Protein AF-A0A2S6X7Y3-F1 (afdb_mono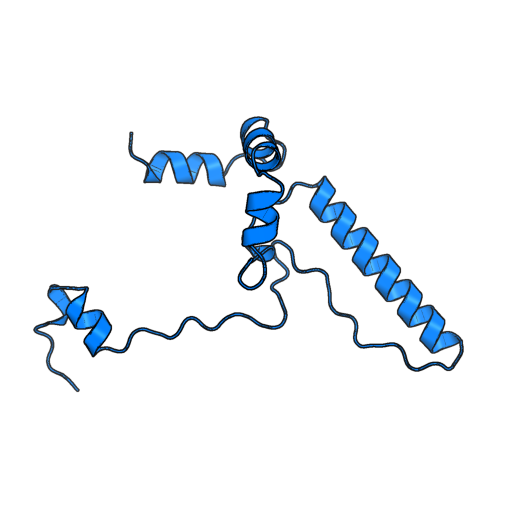mer_lite)

Radius of gyration: 21.24 Å; chains: 1; bounding box: 39×49×57 Å

Sequence (115 aa):
MSLRTLRVWIEHLPPESATKTAIRNSITPEQMAEATDDYRPDLSPWSGAETLLAQVKDEITRLRHTLIAVNGGKPGEFTPTPRPGVPPKRQKTYRRLSDEQRAALDPRLRTQPKE

Secondary structure (DSSP, 8-state):
--HHHHHHHHHTS-TT-HHHHHHHHT--HHHHHHTTTT--TTTS---HHHHHHHHHHHHHHHHHHHHHHHTT--PPPP-PPPBTTB--SS-----PPPHHHHHHH-GGGGGSPP-

Structure (mmCIF, N/CA/C/O backbone):
data_AF-A0A2S6X7Y3-F1
#
_entry.id   AF-A0A2S6X7Y3-F1
#
loop_
_atom_site.group_PDB
_atom_site.id
_atom_site.type_symbol
_atom_site.label_atom_id
_atom_site.label_alt_id
_atom_site.label_comp_id
_atom_site.label_asym_id
_atom_site.label_entity_id
_atom_site.label_seq_id
_atom_site.pdbx_PDB_ins_code
_atom_site.Cartn_x
_atom_site.Cartn_y
_atom_site.Cartn_z
_atom_site.occupancy
_atom_site.B_iso_or_equiv
_atom_site.auth_seq_id
_atom_site.auth_comp_id
_atom_site.auth_asym_id
_atom_site.auth_atom_id
_atom_site.pdbx_PDB_model_num
ATOM 1 N N . MET A 1 1 ? -19.862 -4.555 26.271 1.00 74.56 1 MET A N 1
ATOM 2 C CA . MET A 1 1 ? -19.323 -4.436 24.897 1.00 74.56 1 MET A CA 1
ATOM 3 C C . MET A 1 1 ? -17.831 -4.743 24.969 1.00 74.56 1 MET A C 1
ATOM 5 O O . MET A 1 1 ? -17.174 -4.145 25.809 1.00 74.56 1 MET A O 1
ATOM 9 N N . SER A 1 2 ? -17.315 -5.738 24.239 1.00 93.38 2 SER A N 1
ATOM 10 C CA . SER A 1 2 ? -15.911 -6.169 24.397 1.00 93.38 2 SER A CA 1
ATOM 11 C C . SER A 1 2 ? -14.986 -5.452 23.410 1.00 93.38 2 SER A C 1
ATOM 13 O O . SER A 1 2 ? -15.407 -5.131 22.299 1.00 93.38 2 SER A O 1
ATOM 15 N N . LEU A 1 3 ? -13.710 -5.273 23.771 1.00 91.62 3 LEU A N 1
ATOM 16 C CA . LEU A 1 3 ? -12.693 -4.723 22.861 1.00 91.62 3 LEU A CA 1
ATOM 17 C C . LEU A 1 3 ? -12.572 -5.538 21.562 1.00 91.62 3 LEU A C 1
ATOM 19 O O . LEU A 1 3 ? -12.330 -4.978 20.497 1.00 91.62 3 LEU A O 1
ATOM 23 N N . ARG A 1 4 ? -12.807 -6.856 21.629 1.00 89.62 4 ARG A N 1
ATOM 24 C CA . ARG A 1 4 ? -12.857 -7.723 20.442 1.00 89.62 4 ARG A CA 1
ATOM 25 C C . ARG A 1 4 ? -14.016 -7.355 19.521 1.00 89.62 4 ARG A C 1
ATOM 27 O O . ARG A 1 4 ? -13.826 -7.271 18.316 1.00 89.62 4 ARG A O 1
ATOM 34 N N . THR A 1 5 ? -15.198 -7.118 20.081 1.00 90.62 5 THR A N 1
ATOM 35 C CA . THR A 1 5 ? -16.391 -6.752 19.306 1.00 90.62 5 THR A CA 1
ATOM 36 C C . THR A 1 5 ? -16.200 -5.402 18.613 1.00 90.62 5 THR A C 1
ATOM 38 O O . THR A 1 5 ? -16.483 -5.279 17.426 1.00 90.62 5 THR A O 1
ATOM 41 N N . LEU A 1 6 ? -15.647 -4.417 19.328 1.00 91.12 6 LEU A N 1
ATOM 42 C CA . LEU A 1 6 ? -15.352 -3.090 18.784 1.00 91.12 6 LEU A CA 1
ATOM 43 C C . LEU A 1 6 ? -14.309 -3.158 17.657 1.00 91.12 6 LEU A C 1
ATOM 45 O O . LEU A 1 6 ? -14.490 -2.539 16.611 1.00 91.12 6 LEU A O 1
ATOM 49 N N . ARG A 1 7 ? -13.259 -3.970 17.829 1.00 87.75 7 ARG A N 1
ATOM 50 C CA . ARG A 1 7 ? -12.249 -4.219 16.793 1.00 87.75 7 ARG A CA 1
ATOM 51 C C . ARG A 1 7 ? -12.868 -4.759 15.503 1.00 87.75 7 ARG A C 1
ATOM 53 O O . ARG A 1 7 ? -12.599 -4.213 14.439 1.00 87.75 7 ARG A O 1
ATOM 60 N N . VAL A 1 8 ? -13.708 -5.792 15.600 1.00 89.88 8 VAL A N 1
ATOM 61 C CA . VAL A 1 8 ? -14.350 -6.408 14.425 1.00 89.88 8 VAL A CA 1
ATOM 62 C C . VAL A 1 8 ? -15.180 -5.383 13.655 1.00 89.88 8 VAL A C 1
ATOM 64 O O . VAL A 1 8 ? -15.126 -5.351 12.427 1.00 89.88 8 VAL A O 1
ATOM 67 N N . TRP A 1 9 ? -15.908 -4.513 14.358 1.00 91.88 9 TRP A N 1
ATOM 68 C CA . TRP A 1 9 ? -16.690 -3.458 13.716 1.00 91.88 9 TRP A CA 1
ATOM 69 C C . TRP A 1 9 ? -15.810 -2.463 12.968 1.00 91.88 9 TRP A C 1
ATOM 71 O O . TRP A 1 9 ? -16.092 -2.180 11.809 1.00 91.88 9 TRP A O 1
ATOM 81 N N . ILE A 1 10 ? -14.723 -1.990 13.586 1.00 88.25 10 ILE A N 1
ATOM 82 C CA . ILE A 1 10 ? -13.774 -1.079 12.932 1.00 88.25 10 ILE A CA 1
ATOM 83 C C . ILE A 1 10 ? -13.141 -1.734 11.697 1.00 88.25 10 ILE A C 1
ATOM 85 O O . ILE A 1 10 ? -13.059 -1.097 10.647 1.00 88.25 10 ILE A O 1
ATOM 89 N N . GLU A 1 11 ? -12.724 -3.000 11.790 1.00 85.31 11 GLU A N 1
ATOM 90 C CA . GLU A 1 11 ? -12.092 -3.729 10.680 1.00 85.31 11 GLU A CA 1
ATOM 91 C C . GLU A 1 11 ? -13.005 -3.801 9.444 1.00 85.31 11 GLU A C 1
ATOM 93 O O . GLU A 1 11 ? -12.533 -3.595 8.323 1.00 85.31 11 GLU A O 1
ATOM 98 N N . HIS A 1 12 ? -14.313 -3.984 9.643 1.00 87.94 12 HIS A N 1
ATOM 99 C CA . HIS A 1 12 ? -15.291 -4.159 8.564 1.00 87.94 12 HIS A CA 1
ATOM 100 C C . HIS A 1 12 ? -15.943 -2.857 8.072 1.00 87.94 12 HIS A C 1
ATOM 102 O O . HIS A 1 12 ? -16.799 -2.904 7.189 1.00 87.94 12 HIS A O 1
ATOM 108 N N . LEU A 1 13 ? -15.547 -1.686 8.585 1.00 89.38 13 LEU A N 1
ATOM 109 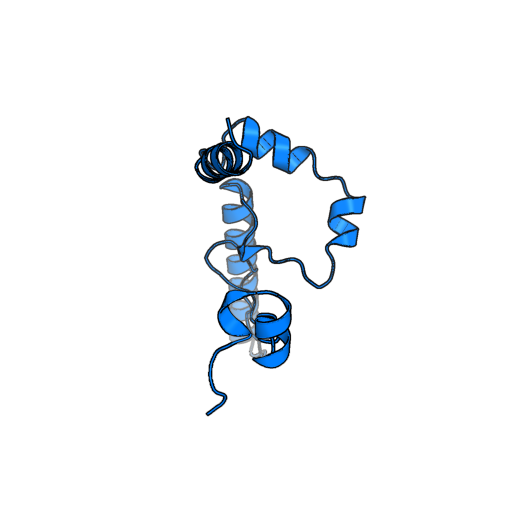C CA . LEU A 1 13 ? -16.026 -0.420 8.023 1.00 89.38 13 LEU A CA 1
ATOM 110 C C . LEU A 1 13 ? -15.564 -0.243 6.562 1.00 89.38 13 LEU A C 1
ATOM 112 O O . LEU A 1 13 ? -1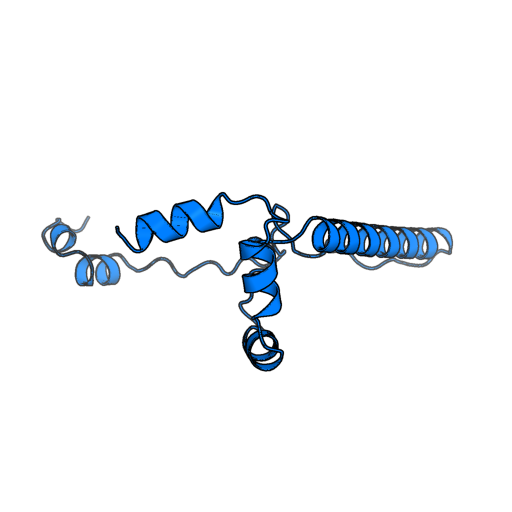4.478 -0.709 6.200 1.00 89.38 13 LEU A O 1
ATOM 116 N N . PRO A 1 14 ? -16.311 0.496 5.724 1.00 87.56 14 PRO A N 1
ATOM 117 C CA . PRO A 1 14 ? -15.836 0.894 4.403 1.00 87.56 14 PRO A CA 1
ATOM 118 C C . PRO A 1 14 ? -14.472 1.606 4.480 1.00 87.56 14 PRO A C 1
ATOM 120 O O . PRO A 1 14 ? -14.244 2.363 5.431 1.00 87.56 14 PRO A O 1
ATOM 123 N N . PRO A 1 15 ? -13.567 1.400 3.505 1.00 83.50 15 PRO A N 1
ATOM 124 C CA . PRO A 1 15 ? -12.206 1.954 3.529 1.00 83.50 15 PRO A CA 1
ATOM 125 C C . PRO A 1 15 ? -12.172 3.488 3.609 1.00 83.50 15 PRO A C 1
ATOM 127 O O . PRO A 1 15 ? -11.287 4.041 4.260 1.00 83.50 15 PRO A O 1
ATOM 130 N N . GLU A 1 16 ? -13.181 4.143 3.028 1.00 87.06 16 GLU A N 1
ATOM 131 C CA . GLU A 1 16 ? -13.377 5.602 3.036 1.00 87.06 16 GLU A CA 1
ATOM 132 C C . GLU A 1 16 ? -14.340 6.086 4.135 1.00 87.06 16 GLU A C 1
ATOM 134 O O . GLU A 1 16 ? -14.865 7.196 4.078 1.00 87.06 16 GLU A O 1
ATOM 139 N N . SER A 1 17 ? -14.631 5.258 5.142 1.00 90.19 17 SER A N 1
ATOM 140 C CA . SER A 1 17 ? -15.448 5.695 6.278 1.00 90.19 17 SER A CA 1
ATOM 141 C C . SER A 1 17 ? -14.735 6.783 7.083 1.00 90.19 17 SER A C 1
ATOM 143 O O . SER A 1 17 ? -13.525 6.715 7.305 1.00 90.19 17 SER A O 1
ATOM 145 N N . ALA A 1 18 ? -15.499 7.753 7.595 1.00 89.69 18 ALA A N 1
ATOM 146 C CA . ALA A 1 18 ? -14.963 8.855 8.398 1.00 89.69 18 ALA A CA 1
ATOM 147 C C . ALA A 1 18 ? -14.081 8.362 9.559 1.00 89.69 18 ALA A C 1
ATOM 149 O O . ALA A 1 18 ? -13.026 8.932 9.820 1.00 89.69 18 ALA A O 1
ATOM 150 N N . THR A 1 19 ? -14.467 7.259 10.209 1.00 88.75 19 THR A N 1
ATOM 151 C CA . THR A 1 19 ? -13.694 6.646 11.296 1.00 88.75 19 THR A CA 1
ATOM 152 C C . THR A 1 19 ? -12.355 6.084 10.819 1.00 88.75 19 THR A C 1
ATOM 154 O O . THR A 1 19 ? -11.338 6.370 11.444 1.00 88.75 19 THR A O 1
ATOM 157 N N . LYS A 1 20 ? -12.307 5.321 9.713 1.00 87.56 20 LYS A N 1
ATOM 158 C CA . LYS A 1 20 ? -11.034 4.798 9.178 1.00 87.56 20 LYS A CA 1
ATOM 159 C C . LYS A 1 20 ? -10.122 5.924 8.695 1.00 87.56 20 LYS A C 1
ATOM 161 O O . LYS A 1 20 ? -8.923 5.882 8.955 1.00 87.56 20 LYS A O 1
ATOM 166 N N . THR A 1 21 ? -10.688 6.950 8.065 1.00 86.81 21 THR A N 1
ATOM 167 C CA . THR A 1 21 ? -9.940 8.139 7.641 1.00 86.81 21 THR A CA 1
ATOM 168 C C . THR A 1 21 ? -9.376 8.906 8.835 1.00 86.81 21 THR A C 1
ATOM 170 O O . THR A 1 21 ? -8.201 9.258 8.825 1.00 86.81 21 THR A O 1
ATOM 173 N N . ALA A 1 22 ? -10.162 9.107 9.896 1.00 88.62 22 ALA A N 1
ATOM 174 C CA . ALA A 1 22 ? -9.688 9.750 11.120 1.00 88.62 22 ALA A CA 1
ATOM 175 C C . ALA A 1 22 ? -8.563 8.948 11.793 1.00 88.62 22 ALA A C 1
ATOM 177 O O . ALA A 1 22 ? -7.558 9.532 12.186 1.00 88.62 22 ALA A O 1
ATOM 178 N N . ILE A 1 23 ? -8.693 7.617 11.865 1.00 87.19 23 ILE A N 1
ATOM 179 C CA . ILE A 1 23 ? -7.635 6.735 12.383 1.00 87.19 23 ILE A CA 1
ATOM 180 C C . ILE A 1 23 ? -6.357 6.892 11.551 1.00 87.19 23 ILE A C 1
ATOM 182 O O . ILE A 1 23 ? -5.289 7.094 12.121 1.00 87.19 23 ILE A O 1
ATOM 186 N N . ARG A 1 24 ? -6.451 6.868 10.217 1.00 84.12 24 ARG A N 1
ATOM 187 C CA . ARG A 1 24 ? -5.289 7.041 9.332 1.00 84.12 24 ARG A CA 1
ATOM 188 C C . ARG A 1 24 ? -4.611 8.400 9.532 1.00 84.12 24 ARG A C 1
ATOM 190 O O . ARG A 1 24 ? -3.396 8.460 9.665 1.00 84.12 24 ARG A O 1
ATOM 197 N N . ASN A 1 25 ? -5.398 9.471 9.621 1.00 86.44 25 ASN A N 1
ATOM 198 C CA . ASN A 1 25 ? -4.892 10.832 9.817 1.00 86.44 25 ASN A CA 1
ATOM 199 C C . ASN A 1 25 ? -4.344 11.081 11.230 1.00 86.44 25 ASN A C 1
ATOM 201 O O . ASN A 1 25 ? -3.617 12.048 11.435 1.00 86.44 25 ASN A O 1
ATOM 205 N N . SER A 1 26 ? -4.701 10.241 12.206 1.00 87.81 26 SER A N 1
ATOM 206 C CA . SER A 1 26 ? -4.190 10.342 13.577 1.00 87.81 26 SER A CA 1
ATOM 207 C C . SER A 1 26 ? -2.763 9.810 13.742 1.00 87.81 26 SER A C 1
ATOM 209 O O . SER A 1 26 ? -2.153 10.041 14.783 1.00 87.81 26 SER A O 1
ATOM 211 N N . ILE A 1 27 ? -2.230 9.115 12.729 1.00 82.75 27 ILE A N 1
ATOM 212 C CA . ILE A 1 27 ? -0.873 8.564 12.753 1.00 82.75 27 ILE A CA 1
ATOM 213 C C . ILE A 1 27 ? 0.129 9.712 12.613 1.00 82.75 27 ILE A C 1
ATOM 215 O O . ILE A 1 27 ? 0.134 10.430 11.611 1.00 82.75 27 ILE A O 1
ATOM 219 N N . THR A 1 28 ? 0.997 9.882 13.610 1.00 85.56 28 THR A N 1
ATOM 220 C CA . THR A 1 28 ? 2.012 10.941 13.585 1.00 85.56 28 THR A CA 1
ATOM 221 C C . THR A 1 28 ? 3.216 10.550 12.717 1.00 85.56 28 THR A C 1
ATOM 223 O O . THR A 1 28 ? 3.504 9.362 12.542 1.00 85.56 28 THR A O 1
ATOM 226 N N . PRO A 1 29 ? 3.979 11.526 12.187 1.00 79.25 29 PRO A N 1
ATOM 227 C CA . PRO A 1 29 ? 5.208 11.241 11.443 1.00 79.25 29 PRO A CA 1
ATOM 228 C C . PRO A 1 29 ? 6.237 10.447 12.258 1.00 79.25 29 PRO A C 1
ATOM 230 O O . PRO A 1 29 ? 6.932 9.602 11.704 1.00 79.25 29 PRO A O 1
ATOM 233 N N . GLU A 1 30 ? 6.299 10.679 13.571 1.00 80.06 30 GLU A N 1
ATOM 234 C CA . GLU A 1 30 ? 7.169 9.947 14.501 1.00 80.06 30 GLU A CA 1
ATOM 235 C C . GLU A 1 30 ? 6.774 8.466 14.590 1.00 80.06 30 GLU A C 1
ATOM 237 O O . GLU A 1 30 ? 7.629 7.596 14.459 1.00 80.06 30 GLU A O 1
ATOM 242 N N . GLN A 1 31 ? 5.473 8.171 14.691 1.00 75.38 31 GLN A N 1
ATOM 243 C CA . GLN A 1 31 ? 4.951 6.799 14.669 1.00 75.38 31 GLN A CA 1
ATOM 244 C C . GLN A 1 31 ? 5.189 6.106 13.320 1.00 75.38 31 GLN A C 1
ATOM 246 O O . GLN A 1 31 ? 5.440 4.903 13.275 1.00 75.38 31 GLN A O 1
ATOM 251 N N . MET A 1 32 ? 5.132 6.851 12.210 1.00 70.88 32 MET A N 1
ATOM 252 C CA . MET A 1 32 ? 5.498 6.311 10.896 1.00 70.88 32 MET A CA 1
ATOM 253 C C . MET A 1 32 ? 6.997 6.020 10.783 1.00 70.88 32 MET A C 1
ATOM 255 O O . MET A 1 32 ? 7.376 5.032 10.156 1.00 70.88 32 MET A O 1
ATOM 259 N N . ALA A 1 33 ? 7.845 6.863 11.376 1.00 72.81 33 ALA A N 1
ATOM 260 C CA . ALA A 1 33 ? 9.291 6.676 11.374 1.00 72.81 33 ALA A CA 1
ATOM 261 C C . ALA A 1 33 ? 9.704 5.478 12.245 1.00 72.81 33 ALA A C 1
ATOM 263 O O . ALA A 1 33 ? 10.551 4.689 11.834 1.00 72.81 33 ALA A O 1
ATOM 264 N N . GLU A 1 34 ? 9.058 5.278 13.395 1.00 69.00 34 GLU A N 1
ATOM 265 C CA . GLU A 1 34 ? 9.302 4.137 14.289 1.00 69.00 34 GLU A CA 1
ATOM 266 C C . GLU A 1 34 ? 8.882 2.789 13.669 1.00 69.00 34 GLU A C 1
ATOM 268 O O . GLU A 1 34 ? 9.404 1.736 14.024 1.00 69.00 34 GLU A O 1
ATOM 273 N N . ALA A 1 35 ? 8.001 2.805 12.664 1.00 62.19 35 ALA A N 1
ATOM 274 C CA . ALA A 1 35 ? 7.560 1.604 11.956 1.00 62.19 35 ALA A CA 1
ATOM 275 C C . ALA A 1 35 ? 8.633 0.983 11.029 1.00 62.19 35 ALA A C 1
ATOM 277 O O . ALA A 1 35 ? 8.389 -0.035 10.375 1.00 62.19 35 ALA A O 1
ATOM 278 N N . THR A 1 36 ? 9.826 1.562 10.922 1.00 60.75 36 THR A N 1
ATOM 279 C CA . THR A 1 36 ? 10.787 1.194 9.875 1.00 60.75 36 THR A CA 1
ATOM 280 C C . THR A 1 36 ? 11.669 -0.002 10.243 1.00 60.75 36 THR A C 1
ATOM 282 O O . THR A 1 36 ? 12.738 0.125 10.817 1.00 60.75 36 THR A O 1
ATOM 285 N N . ASP A 1 37 ? 11.136 -1.186 9.924 1.00 58.06 37 ASP A N 1
ATOM 286 C CA . ASP A 1 37 ? 11.817 -2.382 9.374 1.00 58.06 37 ASP A CA 1
ATOM 287 C C . ASP A 1 37 ? 10.841 -3.579 9.351 1.00 58.06 37 ASP A C 1
ATO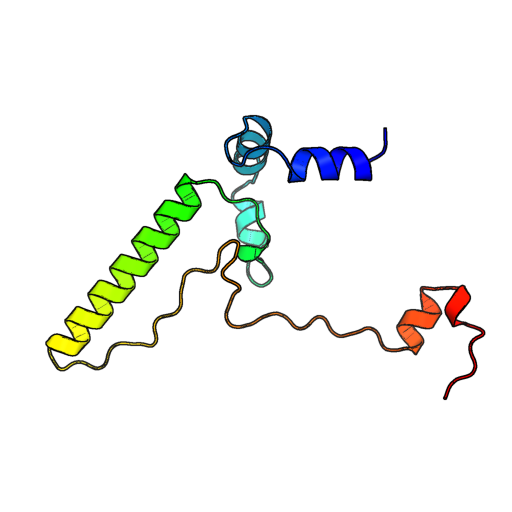M 289 O O . ASP A 1 37 ? 10.912 -4.448 8.477 1.00 58.06 37 ASP A O 1
ATOM 293 N N . ASP A 1 38 ? 9.855 -3.565 10.257 1.00 63.75 38 ASP A N 1
ATOM 294 C CA . ASP A 1 38 ? 8.851 -4.628 10.440 1.00 63.75 38 ASP A CA 1
ATOM 295 C C . ASP A 1 38 ? 7.458 -4.254 9.948 1.00 63.75 38 ASP A C 1
ATOM 297 O O . ASP A 1 38 ? 6.522 -5.055 10.048 1.00 63.75 38 ASP A O 1
ATOM 301 N N . TYR A 1 39 ? 7.304 -3.046 9.407 1.00 70.12 39 TYR A N 1
ATOM 302 C CA . TYR A 1 39 ? 6.020 -2.590 8.913 1.00 70.12 39 TYR A CA 1
ATOM 303 C C . TYR A 1 39 ? 5.507 -3.502 7.799 1.00 70.12 39 TYR A C 1
ATOM 305 O O . TYR A 1 39 ? 6.170 -3.748 6.789 1.00 70.12 39 TYR A O 1
ATOM 313 N N . ARG A 1 40 ? 4.286 -3.999 8.003 1.00 76.12 40 ARG A N 1
ATOM 314 C CA . ARG A 1 40 ? 3.535 -4.832 7.065 1.00 76.12 40 ARG A CA 1
ATOM 315 C C . ARG A 1 40 ? 2.475 -3.968 6.383 1.00 76.12 40 ARG A C 1
ATOM 317 O O . ARG A 1 40 ? 1.318 -3.981 6.810 1.00 76.12 40 ARG A O 1
ATOM 324 N N . PRO A 1 41 ? 2.836 -3.203 5.333 1.00 77.12 41 PRO A N 1
ATOM 325 C CA . PRO A 1 41 ? 1.883 -2.359 4.611 1.00 77.12 41 PRO A CA 1
ATOM 326 C C . PRO A 1 41 ? 0.752 -3.174 3.972 1.00 77.12 41 PRO A C 1
ATOM 328 O O . PRO A 1 41 ? -0.317 -2.631 3.722 1.00 77.12 41 PRO A O 1
ATOM 331 N N . ASP A 1 42 ? 0.960 -4.475 3.755 1.00 79.12 42 ASP A N 1
ATOM 332 C CA . ASP A 1 42 ? -0.035 -5.429 3.269 1.00 79.12 42 ASP A CA 1
ATOM 333 C C . ASP A 1 42 ? -1.136 -5.769 4.282 1.00 79.12 42 ASP A C 1
ATOM 335 O O . ASP A 1 42 ? -2.205 -6.229 3.887 1.00 79.12 42 ASP A O 1
ATOM 339 N N . LEU A 1 43 ? -0.898 -5.533 5.573 1.00 79.44 43 LEU A N 1
ATOM 340 C CA . LEU A 1 43 ? -1.878 -5.748 6.642 1.00 79.44 43 LEU A CA 1
ATOM 341 C C . LEU A 1 43 ? -2.552 -4.445 7.096 1.00 79.44 43 LEU A C 1
ATOM 343 O O . LEU A 1 43 ? -3.462 -4.475 7.923 1.00 79.44 43 LEU A O 1
ATOM 347 N N . SER A 1 44 ? -2.102 -3.304 6.574 1.00 77.75 44 SER A N 1
ATOM 348 C CA . SER A 1 44 ? -2.606 -1.982 6.940 1.00 77.75 44 SER A CA 1
ATOM 349 C C . SER A 1 44 ? -3.892 -1.638 6.167 1.00 77.75 44 SER A C 1
ATOM 351 O O . SER A 1 44 ? -4.027 -2.019 5.001 1.00 77.75 44 SER A O 1
ATOM 353 N N . PRO A 1 45 ? -4.860 -0.919 6.764 1.00 76.94 45 PRO A N 1
ATOM 354 C CA . PRO A 1 45 ? -6.095 -0.527 6.088 1.00 76.94 45 PRO A CA 1
ATOM 355 C C . PRO A 1 45 ? -5.883 0.656 5.125 1.00 76.94 45 PRO A C 1
ATOM 357 O O . PRO A 1 45 ? -5.982 1.826 5.502 1.00 76.94 45 PRO A O 1
ATOM 360 N N . TRP A 1 46 ? -5.651 0.346 3.852 1.00 84.50 46 TRP A N 1
ATOM 361 C CA . TRP A 1 46 ? -5.487 1.350 2.799 1.00 84.50 46 TRP A CA 1
ATOM 362 C C . TRP A 1 46 ? -6.822 1.969 2.366 1.00 84.50 46 TRP A C 1
ATOM 364 O O . TRP A 1 46 ? -7.865 1.313 2.346 1.00 84.50 46 TRP A O 1
ATOM 374 N N . SER A 1 47 ? -6.769 3.239 1.983 1.00 86.62 47 SER A N 1
ATOM 375 C CA . SER A 1 47 ? -7.790 3.912 1.182 1.00 86.62 47 SER A CA 1
ATOM 376 C C . SER A 1 47 ? -7.715 3.464 -0.280 1.00 86.62 47 SER A C 1
ATOM 378 O O . SER A 1 47 ? -6.696 2.960 -0.771 1.00 86.62 47 SER A O 1
ATOM 380 N N . GLY A 1 48 ? -8.801 3.689 -1.011 1.00 85.44 48 GLY A N 1
ATOM 381 C CA . GLY A 1 48 ? -8.840 3.559 -2.461 1.00 85.44 48 GLY A CA 1
ATOM 382 C C . GLY A 1 48 ? -7.831 4.486 -3.138 1.00 85.44 48 GLY A C 1
ATOM 383 O O . GLY A 1 48 ? -7.174 4.067 -4.088 1.00 85.44 48 GLY A O 1
ATOM 384 N N . ALA A 1 49 ? -7.631 5.698 -2.610 1.00 88.69 49 ALA A N 1
ATOM 385 C CA . ALA A 1 49 ? -6.644 6.644 -3.131 1.00 88.69 49 ALA A CA 1
ATOM 386 C C . ALA A 1 49 ? -5.202 6.132 -2.969 1.00 88.69 49 ALA A C 1
ATOM 388 O O . ALA A 1 49 ? -4.438 6.149 -3.931 1.00 88.69 49 ALA A O 1
ATOM 389 N N . GLU A 1 50 ? -4.838 5.610 -1.794 1.00 88.69 50 GLU A N 1
ATOM 390 C CA . GLU A 1 50 ? -3.525 4.981 -1.579 1.00 88.69 50 GLU A CA 1
ATOM 391 C C . GLU A 1 50 ? -3.323 3.783 -2.513 1.00 88.69 50 GLU A C 1
ATOM 393 O O . GLU A 1 50 ? -2.256 3.622 -3.109 1.00 88.69 50 GLU A O 1
ATOM 398 N N . THR A 1 51 ? -4.371 2.976 -2.703 1.00 89.75 51 THR A N 1
ATOM 399 C CA . THR A 1 51 ? -4.334 1.814 -3.600 1.00 89.75 51 THR A CA 1
ATOM 400 C C . THR A 1 51 ? -4.088 2.240 -5.044 1.00 89.75 51 THR A C 1
ATOM 402 O O . THR A 1 51 ? -3.216 1.676 -5.710 1.00 89.75 51 THR A O 1
ATOM 405 N N . LEU A 1 52 ? -4.807 3.262 -5.513 1.00 92.19 52 LEU A N 1
ATOM 406 C CA . LEU A 1 52 ? -4.635 3.831 -6.845 1.00 92.19 52 LEU A CA 1
ATOM 407 C C . LEU A 1 52 ? -3.224 4.400 -7.025 1.00 92.19 52 LEU A C 1
ATOM 409 O O . LEU A 1 52 ? -2.574 4.117 -8.027 1.00 92.19 52 LEU A O 1
ATOM 413 N N . LEU A 1 53 ? -2.713 5.151 -6.048 1.00 93.69 53 LEU A N 1
ATOM 414 C CA . LEU A 1 53 ? -1.370 5.730 -6.115 1.00 93.69 53 LEU A CA 1
ATOM 415 C C . LEU A 1 53 ? -0.279 4.659 -6.201 1.00 93.69 53 LEU A C 1
ATOM 417 O O . LEU A 1 53 ? 0.647 4.794 -7.004 1.00 93.69 53 LEU A O 1
ATOM 421 N N . ALA A 1 54 ? -0.391 3.572 -5.434 1.00 93.00 54 ALA A N 1
ATOM 422 C CA . ALA A 1 54 ? 0.553 2.463 -5.551 1.00 93.00 54 ALA A CA 1
ATOM 423 C C . ALA A 1 54 ? 0.471 1.768 -6.914 1.00 93.00 54 ALA A C 1
ATOM 425 O O . ALA A 1 54 ? 1.509 1.423 -7.474 1.00 93.00 54 ALA A O 1
ATOM 426 N N . GLN A 1 55 ? -0.730 1.598 -7.475 1.00 93.50 55 GLN A N 1
ATOM 427 C CA . GLN A 1 55 ? -0.892 1.048 -8.823 1.00 93.50 55 GLN A CA 1
ATOM 428 C C . GLN A 1 55 ? -0.250 1.953 -9.880 1.00 93.50 55 GLN A C 1
ATOM 430 O O . GLN A 1 55 ? 0.524 1.473 -10.702 1.00 93.50 55 GLN A O 1
ATOM 435 N N . VAL A 1 56 ? -0.498 3.263 -9.821 1.00 96.75 56 VAL A N 1
ATOM 436 C CA . VAL A 1 56 ? 0.103 4.237 -10.744 1.00 96.75 56 VAL A CA 1
ATOM 437 C C . VAL A 1 56 ? 1.630 4.205 -10.653 1.00 96.75 56 VAL A C 1
ATOM 439 O O . VAL A 1 56 ? 2.310 4.145 -11.676 1.00 96.75 56 VAL A O 1
ATOM 442 N N . LYS A 1 57 ? 2.188 4.181 -9.438 1.00 95.69 57 LYS A N 1
ATOM 443 C CA . LYS A 1 57 ? 3.636 4.059 -9.217 1.00 95.69 57 LYS A CA 1
ATOM 444 C C . LYS A 1 57 ? 4.208 2.777 -9.836 1.00 95.69 57 LYS A C 1
ATOM 446 O O . LYS A 1 57 ? 5.259 2.818 -10.484 1.00 95.69 57 LYS A O 1
ATOM 451 N N . ASP A 1 58 ? 3.534 1.650 -9.629 1.00 95.88 58 ASP A N 1
ATOM 452 C CA . ASP A 1 58 ? 3.941 0.355 -10.172 1.00 95.88 58 ASP A CA 1
ATOM 453 C C . ASP A 1 58 ? 3.944 0.380 -11.711 1.00 95.88 58 ASP A C 1
ATOM 455 O O . ASP A 1 58 ? 4.929 -0.032 -12.326 1.00 95.88 58 ASP A O 1
ATOM 459 N N . GLU A 1 59 ? 2.904 0.934 -12.340 1.00 96.56 59 GLU A N 1
ATOM 460 C CA . GLU A 1 59 ? 2.825 1.060 -13.802 1.00 96.56 59 GLU A CA 1
ATOM 461 C C . GLU A 1 59 ? 3.889 1.998 -14.381 1.00 96.56 59 GLU A C 1
ATOM 463 O O . GLU A 1 59 ? 4.518 1.666 -15.385 1.00 96.56 59 GLU A O 1
ATOM 468 N N . ILE A 1 60 ? 4.181 3.126 -13.725 1.00 97.06 60 ILE A N 1
ATOM 469 C CA . ILE A 1 60 ? 5.277 4.021 -14.137 1.00 97.06 60 ILE A CA 1
ATOM 470 C C . ILE A 1 60 ? 6.621 3.285 -14.092 1.00 97.06 60 ILE A C 1
ATOM 472 O O . ILE A 1 60 ? 7.453 3.429 -14.991 1.00 97.06 60 ILE A O 1
ATOM 476 N N . THR A 1 61 ? 6.839 2.470 -13.059 1.00 95.88 61 THR A N 1
ATOM 477 C CA . THR A 1 61 ? 8.075 1.693 -12.913 1.00 95.88 61 THR A CA 1
ATOM 478 C C . THR A 1 61 ? 8.194 0.648 -14.020 1.00 95.88 61 THR A C 1
ATOM 480 O O . THR A 1 61 ? 9.256 0.525 -14.636 1.00 95.88 61 THR A O 1
ATOM 483 N N . ARG A 1 62 ? 7.099 -0.056 -14.332 1.00 95.88 62 ARG A N 1
ATOM 484 C CA . ARG A 1 62 ? 7.046 -0.987 -15.467 1.00 95.88 62 ARG A CA 1
ATOM 485 C C . ARG A 1 62 ? 7.333 -0.283 -16.784 1.00 95.88 62 ARG A C 1
ATOM 487 O O . ARG A 1 62 ? 8.205 -0.734 -17.518 1.00 95.88 62 ARG A O 1
ATOM 494 N N . LEU A 1 63 ? 6.682 0.850 -17.044 1.00 97.19 63 LEU A N 1
ATOM 495 C CA . LEU A 1 63 ? 6.894 1.642 -18.253 1.00 97.19 63 LEU A CA 1
ATOM 496 C C . LEU A 1 63 ? 8.362 2.057 -18.393 1.00 97.19 63 LEU A C 1
ATOM 498 O O . LEU A 1 63 ? 8.959 1.870 -19.453 1.00 97.19 63 LEU A O 1
ATOM 502 N N . ARG A 1 64 ? 8.988 2.532 -17.310 1.00 96.50 64 ARG A N 1
ATOM 503 C CA . ARG A 1 64 ? 10.425 2.840 -17.286 1.00 96.50 64 ARG A CA 1
ATOM 504 C C . ARG A 1 64 ? 11.278 1.613 -17.622 1.00 96.50 64 ARG A C 1
ATOM 506 O O . ARG A 1 64 ? 12.222 1.735 -18.398 1.00 96.50 64 ARG A O 1
ATOM 513 N N . HIS A 1 65 ? 10.977 0.448 -17.050 1.00 96.81 65 HIS A N 1
ATOM 514 C CA . HIS A 1 65 ? 11.716 -0.787 -17.335 1.00 96.81 65 HIS A CA 1
ATOM 515 C C . HIS A 1 65 ? 11.578 -1.198 -18.804 1.00 96.81 65 HIS A C 1
ATOM 517 O O . HIS A 1 65 ? 12.575 -1.545 -19.437 1.00 96.81 65 HIS A O 1
ATOM 523 N N . THR A 1 66 ? 10.375 -1.096 -19.365 1.00 96.38 66 THR A N 1
ATOM 524 C CA . THR A 1 66 ? 10.123 -1.362 -20.783 1.00 96.38 66 THR A CA 1
ATOM 525 C C . THR A 1 66 ? 10.922 -0.415 -21.674 1.00 96.38 66 THR A C 1
ATOM 527 O O . THR A 1 66 ? 11.578 -0.875 -22.602 1.00 96.38 66 THR A O 1
ATOM 530 N N . LEU A 1 67 ? 10.952 0.887 -21.366 1.00 97.50 67 LEU A N 1
ATOM 531 C CA . LEU A 1 67 ? 11.745 1.861 -22.125 1.00 97.50 67 LEU A CA 1
ATOM 532 C C . LEU A 1 67 ? 13.251 1.569 -22.067 1.00 97.50 67 LEU A C 1
ATOM 534 O O . LEU A 1 67 ? 13.933 1.669 -23.084 1.00 97.50 67 LEU A O 1
ATOM 538 N N . ILE A 1 68 ? 13.774 1.171 -20.902 1.00 96.56 68 ILE A N 1
ATOM 539 C CA . ILE A 1 68 ? 15.180 0.758 -20.766 1.00 96.56 68 ILE A CA 1
ATOM 540 C C . ILE A 1 68 ? 15.469 -0.451 -21.663 1.00 96.56 68 ILE A C 1
ATOM 542 O O . ILE A 1 68 ? 16.474 -0.446 -22.371 1.00 96.56 68 ILE A O 1
ATOM 546 N N . ALA A 1 69 ? 14.590 -1.457 -21.653 1.00 95.56 69 ALA A N 1
ATOM 547 C CA . ALA A 1 69 ? 14.748 -2.665 -22.459 1.00 95.56 69 ALA A CA 1
ATOM 548 C C . ALA A 1 69 ? 14.717 -2.371 -23.966 1.00 95.56 69 ALA A C 1
ATOM 550 O O . ALA A 1 69 ? 15.565 -2.863 -24.706 1.00 95.56 69 ALA A O 1
ATOM 551 N N . VAL A 1 70 ? 13.775 -1.535 -24.416 1.00 97.25 70 VAL A N 1
ATOM 552 C CA . VAL A 1 70 ? 13.649 -1.134 -25.829 1.00 97.25 70 VAL A CA 1
ATOM 553 C C . VAL A 1 70 ? 14.887 -0.370 -26.306 1.00 97.25 70 VAL A C 1
ATOM 555 O O . VAL A 1 70 ? 15.332 -0.570 -27.431 1.00 97.25 70 VAL A O 1
ATOM 558 N N . ASN A 1 71 ? 15.501 0.434 -25.436 1.00 97.12 71 ASN A N 1
ATOM 559 C CA . ASN A 1 71 ? 16.735 1.164 -25.737 1.00 97.12 71 ASN A CA 1
ATOM 560 C C . ASN A 1 71 ? 18.016 0.309 -25.602 1.00 97.12 71 ASN A C 1
ATOM 562 O O . ASN A 1 71 ? 19.117 0.855 -25.586 1.00 97.12 71 ASN A O 1
ATOM 566 N N . GLY A 1 72 ? 17.900 -1.019 -25.481 1.00 94.81 72 GLY A N 1
ATOM 567 C CA . GLY A 1 72 ? 19.041 -1.941 -25.402 1.00 94.81 72 GLY A CA 1
ATOM 568 C C . GLY A 1 72 ? 19.712 -2.027 -24.025 1.00 94.81 72 GLY A C 1
ATOM 569 O O . GLY A 1 72 ? 20.751 -2.673 -23.881 1.00 94.81 72 GLY A O 1
ATOM 570 N N . GLY A 1 73 ? 19.135 -1.401 -22.998 1.00 95.88 73 GLY A N 1
ATOM 571 C CA . GLY A 1 73 ? 19.577 -1.536 -21.614 1.00 95.88 73 GLY A CA 1
ATOM 572 C C . GLY A 1 73 ? 19.022 -2.794 -20.942 1.00 95.88 73 GLY A C 1
ATOM 573 O O . GLY A 1 73 ? 18.038 -3.387 -21.381 1.00 95.88 73 GLY A O 1
ATOM 574 N N . LYS A 1 74 ? 19.625 -3.192 -19.817 1.00 94.50 74 LYS A N 1
ATOM 575 C CA . LYS A 1 74 ? 19.074 -4.241 -18.944 1.00 94.50 74 LYS A CA 1
ATOM 576 C C . LYS A 1 74 ? 18.236 -3.584 -17.841 1.00 94.50 74 LYS A C 1
ATOM 578 O O . LYS A 1 74 ? 18.826 -2.941 -16.971 1.00 94.50 74 LYS A O 1
ATOM 583 N N . PRO A 1 75 ? 16.894 -3.692 -17.854 1.00 92.44 75 PRO A N 1
ATOM 584 C CA . PRO A 1 75 ? 16.081 -3.178 -16.758 1.00 92.44 75 PRO A CA 1
ATOM 585 C C . PRO A 1 75 ? 16.348 -3.962 -15.467 1.00 92.44 75 PRO A C 1
ATOM 587 O O . PRO A 1 75 ? 16.725 -5.134 -15.502 1.00 92.44 75 PRO A O 1
ATOM 590 N N . GLY A 1 76 ? 16.138 -3.311 -14.322 1.00 90.56 76 GLY A N 1
ATOM 591 C CA . GLY A 1 76 ? 16.170 -3.985 -13.025 1.00 90.56 76 GLY A CA 1
ATOM 592 C C . GLY A 1 76 ? 14.996 -4.953 -12.845 1.00 90.56 76 GLY A C 1
ATOM 593 O O . GLY A 1 76 ? 14.043 -4.965 -13.629 1.00 90.56 76 GLY A O 1
ATOM 594 N N . GLU A 1 77 ? 15.033 -5.746 -11.775 1.00 90.75 77 GLU A N 1
ATOM 595 C CA . GLU A 1 77 ? 13.891 -6.580 -11.405 1.00 90.75 77 GLU A CA 1
ATOM 596 C C . GLU A 1 77 ? 12.739 -5.695 -10.908 1.00 90.75 77 GLU A C 1
ATOM 598 O O . GLU A 1 77 ? 12.917 -4.862 -10.018 1.00 90.75 77 GLU A O 1
ATOM 603 N N . PHE A 1 78 ? 11.550 -5.857 -11.489 1.00 91.50 78 PHE A N 1
ATOM 604 C CA . PHE A 1 78 ? 10.366 -5.148 -11.019 1.00 91.50 78 PHE A CA 1
ATOM 605 C C . PHE A 1 78 ? 9.858 -5.771 -9.716 1.00 91.50 78 PHE A C 1
ATOM 607 O O . PHE A 1 78 ? 9.528 -6.957 -9.660 1.00 91.50 78 PHE A O 1
ATOM 614 N N . THR A 1 79 ? 9.759 -4.951 -8.673 1.00 90.44 79 THR A N 1
ATOM 615 C CA . THR A 1 79 ? 9.144 -5.314 -7.398 1.00 90.44 79 THR A CA 1
ATOM 616 C C . THR A 1 79 ? 7.893 -4.460 -7.183 1.00 90.44 79 THR A C 1
ATOM 618 O O . THR A 1 79 ? 8.007 -3.243 -7.030 1.00 90.44 79 THR A O 1
ATOM 621 N N . PRO A 1 80 ? 6.692 -5.068 -7.175 1.00 90.75 80 PRO A N 1
ATOM 622 C CA . PRO A 1 80 ? 5.463 -4.340 -6.887 1.00 90.75 80 PRO A CA 1
ATOM 623 C C . PRO A 1 80 ? 5.523 -3.662 -5.521 1.00 90.75 80 PRO A C 1
ATOM 625 O O . PRO A 1 80 ? 6.087 -4.213 -4.570 1.00 90.75 80 PRO A O 1
ATOM 628 N N . THR A 1 81 ? 4.890 -2.497 -5.403 1.00 90.69 81 THR A N 1
ATOM 629 C CA . THR A 1 81 ? 4.744 -1.814 -4.118 1.00 90.69 81 THR A CA 1
ATOM 630 C C . THR A 1 81 ? 3.908 -2.689 -3.170 1.00 90.69 81 THR A C 1
ATOM 632 O O . THR A 1 81 ? 2.760 -3.005 -3.512 1.00 90.69 81 THR A O 1
ATOM 635 N N . PRO A 1 82 ? 4.444 -3.078 -1.993 1.00 87.75 82 PRO A N 1
ATOM 636 C CA . PRO A 1 82 ? 3.711 -3.877 -1.016 1.00 87.75 82 PRO A CA 1
ATOM 637 C C . PRO A 1 82 ? 2.444 -3.155 -0.550 1.00 87.75 82 PRO A C 1
ATOM 639 O O . PRO A 1 82 ? 2.503 -1.990 -0.157 1.00 87.75 82 PRO A O 1
ATOM 642 N N . ARG A 1 83 ? 1.302 -3.839 -0.614 1.00 89.19 83 ARG A N 1
ATOM 643 C CA . ARG A 1 83 ? -0.030 -3.281 -0.324 1.00 89.19 83 ARG A CA 1
ATOM 644 C C . ARG A 1 83 ? -1.008 -4.397 0.045 1.00 89.19 83 ARG A C 1
ATOM 646 O O . ARG A 1 83 ? -0.665 -5.565 -0.141 1.00 89.19 83 ARG A O 1
ATOM 653 N N . PRO A 1 84 ? -2.219 -4.098 0.543 1.00 86.12 84 PRO A N 1
ATOM 654 C CA . PRO A 1 84 ? -3.214 -5.126 0.820 1.00 86.12 84 PRO A CA 1
ATOM 655 C C . PRO A 1 84 ? -3.448 -6.026 -0.397 1.00 86.12 84 PRO A C 1
ATOM 657 O O . PRO A 1 84 ? -3.662 -5.548 -1.510 1.00 86.12 84 PRO A O 1
ATOM 660 N N . GLY A 1 85 ? -3.324 -7.339 -0.193 1.00 84.62 85 GLY A N 1
ATOM 661 C CA . GLY A 1 85 ? -3.384 -8.349 -1.259 1.00 84.62 85 GLY A CA 1
ATOM 662 C C . GLY A 1 85 ? -2.085 -8.561 -2.055 1.00 84.62 85 GLY A C 1
ATOM 663 O O . GLY A 1 85 ? -2.001 -9.519 -2.817 1.00 84.62 85 GLY A O 1
ATOM 664 N N . VAL A 1 86 ? -1.055 -7.730 -1.860 1.00 85.44 86 VAL A N 1
ATOM 665 C CA . VAL A 1 86 ? 0.277 -7.862 -2.476 1.00 85.44 86 VAL A CA 1
ATOM 666 C C . VAL A 1 86 ? 1.341 -7.876 -1.370 1.00 85.44 86 VAL A C 1
ATOM 668 O O . VAL A 1 86 ? 1.843 -6.818 -0.971 1.00 85.44 86 VAL A O 1
ATOM 671 N N . PRO A 1 87 ? 1.683 -9.063 -0.837 1.00 80.56 87 PRO A N 1
ATOM 672 C CA . PRO A 1 87 ? 2.624 -9.169 0.268 1.00 80.56 87 PRO A CA 1
ATOM 673 C C . PRO A 1 87 ? 4.048 -8.778 -0.164 1.00 80.56 87 PRO A C 1
ATOM 675 O O . PRO A 1 87 ? 4.422 -8.959 -1.327 1.00 80.56 87 PRO A O 1
ATOM 678 N N . PRO A 1 88 ? 4.886 -8.282 0.764 1.00 79.88 88 PRO A N 1
ATOM 679 C CA . PRO A 1 88 ? 6.290 -8.012 0.478 1.00 79.88 88 PRO A CA 1
ATOM 680 C C . PRO A 1 88 ? 7.061 -9.306 0.163 1.00 79.88 88 PRO A C 1
ATOM 682 O O . PRO A 1 88 ? 6.797 -10.361 0.740 1.00 79.88 88 PRO A O 1
ATOM 685 N N . LYS A 1 89 ? 8.078 -9.208 -0.711 1.00 70.88 89 LYS A N 1
ATOM 686 C CA . LYS A 1 89 ? 8.932 -10.339 -1.144 1.00 70.88 89 LYS A CA 1
ATOM 687 C C . LYS A 1 89 ? 9.600 -11.094 0.009 1.00 70.88 89 LYS A C 1
ATOM 689 O O . LYS A 1 89 ? 9.855 -12.288 -0.103 1.00 70.88 89 LYS A O 1
ATOM 694 N N . A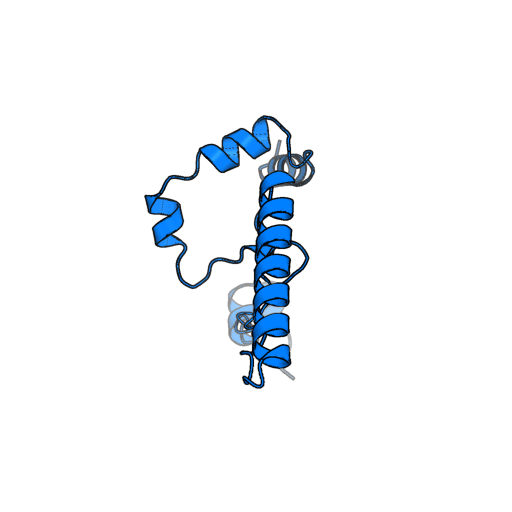RG A 1 90 ? 9.914 -10.400 1.105 1.00 64.81 90 ARG A N 1
ATOM 695 C CA . ARG A 1 90 ? 10.414 -11.008 2.340 1.00 64.81 90 ARG A CA 1
ATOM 696 C C . ARG A 1 90 ? 9.290 -10.982 3.365 1.00 64.81 90 ARG A C 1
ATOM 698 O O . ARG A 1 90 ? 9.070 -9.970 4.020 1.00 64.81 90 ARG A O 1
ATOM 705 N N . GLN A 1 91 ? 8.578 -12.095 3.505 1.00 59.84 91 GLN A N 1
ATOM 706 C CA . GLN A 1 91 ? 7.759 -12.303 4.692 1.00 59.84 91 GLN A CA 1
ATOM 707 C C . GLN A 1 91 ? 8.697 -12.600 5.860 1.00 59.84 91 GLN A C 1
ATOM 709 O O . GLN A 1 91 ? 9.508 -13.523 5.784 1.00 59.84 91 GLN A O 1
ATOM 714 N N . LYS A 1 92 ? 8.590 -11.837 6.954 1.00 59.88 92 LYS A N 1
ATOM 715 C CA . LYS A 1 92 ? 9.164 -12.277 8.225 1.00 59.88 92 LYS A CA 1
ATOM 716 C C . LYS A 1 92 ? 8.466 -13.575 8.618 1.00 59.88 92 LYS A C 1
ATOM 718 O O . LYS A 1 92 ? 7.299 -13.572 9.006 1.00 59.88 92 LYS A O 1
ATOM 723 N N . THR A 1 93 ? 9.177 -14.689 8.492 1.00 56.41 93 THR A N 1
ATOM 724 C CA . THR A 1 93 ? 8.762 -15.958 9.075 1.00 56.41 93 THR A CA 1
ATOM 725 C C . THR A 1 93 ? 8.814 -15.774 10.583 1.00 56.41 93 THR A C 1
ATOM 727 O O . THR A 1 93 ? 9.898 -15.708 11.164 1.00 56.41 93 THR A O 1
ATOM 730 N N . TYR A 1 94 ? 7.658 -15.640 11.233 1.00 61.59 94 TYR A N 1
ATOM 731 C CA . TYR A 1 94 ? 7.621 -15.690 12.690 1.00 61.59 94 TYR A CA 1
ATOM 732 C C . TYR A 1 94 ? 8.241 -17.017 13.120 1.00 61.59 94 TYR A C 1
ATOM 734 O O . TYR A 1 94 ? 7.825 -18.085 12.655 1.00 61.59 94 TYR A O 1
ATOM 742 N N . ARG A 1 95 ? 9.260 -16.952 13.981 1.00 67.19 95 ARG A N 1
ATOM 743 C CA . ARG A 1 95 ? 9.842 -18.147 14.584 1.00 67.19 95 ARG A CA 1
ATOM 744 C C . ARG A 1 95 ? 8.706 -18.857 15.315 1.00 67.19 95 ARG A C 1
ATOM 746 O O . ARG A 1 95 ? 8.160 -18.314 16.273 1.00 67.19 95 ARG A O 1
ATOM 753 N N . ARG A 1 96 ? 8.295 -20.029 14.818 1.00 73.06 96 ARG A N 1
ATOM 754 C CA . ARG A 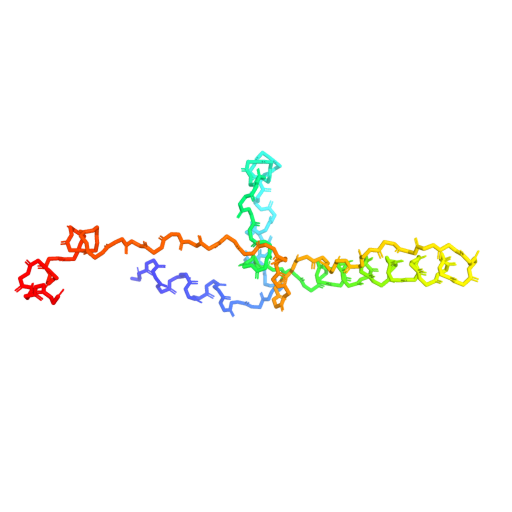1 96 ? 7.317 -20.865 15.523 1.00 73.06 96 ARG A CA 1
ATOM 755 C C . ARG A 1 96 ? 7.876 -21.109 16.924 1.00 73.06 96 ARG A C 1
ATOM 757 O O . ARG A 1 96 ? 9.043 -21.485 17.041 1.00 73.06 96 ARG A O 1
ATOM 764 N N . LEU A 1 97 ? 7.067 -20.853 17.955 1.00 77.94 97 LEU A N 1
ATOM 765 C CA . LEU A 1 97 ? 7.433 -21.226 19.319 1.00 77.94 97 LEU A CA 1
ATOM 766 C C . LEU A 1 97 ? 7.780 -22.715 19.331 1.00 77.94 97 LEU A C 1
ATOM 768 O O . LEU A 1 97 ? 7.061 -23.507 18.712 1.00 77.94 97 LEU A O 1
ATOM 772 N N . SER A 1 98 ? 8.867 -23.074 20.015 1.00 80.38 98 SER A N 1
ATOM 773 C CA . SER A 1 98 ? 9.153 -24.484 20.275 1.00 80.38 98 SER A CA 1
ATOM 774 C C . SER A 1 98 ? 8.032 -25.084 21.122 1.00 80.38 98 SER A C 1
ATOM 776 O O . SER A 1 98 ? 7.312 -24.365 21.822 1.00 80.38 98 SER A O 1
ATOM 778 N N . ASP A 1 99 ? 7.877 -26.403 21.082 1.00 77.62 99 ASP A N 1
ATOM 779 C CA . ASP A 1 99 ? 6.807 -27.067 21.831 1.00 77.62 99 ASP A CA 1
ATOM 780 C C . ASP A 1 99 ? 6.957 -26.862 23.346 1.00 77.62 99 ASP A C 1
ATOM 782 O O . ASP A 1 99 ? 5.966 -26.723 24.060 1.00 77.62 99 ASP A O 1
ATOM 786 N N . GLU A 1 100 ? 8.188 -26.662 23.822 1.00 76.69 100 GLU A N 1
ATOM 787 C CA . GLU A 1 100 ? 8.481 -26.261 25.201 1.00 76.69 100 GLU A CA 1
ATOM 788 C C . GLU A 1 100 ? 7.980 -24.846 25.527 1.00 76.69 100 GLU A C 1
ATOM 790 O O . GLU A 1 100 ? 7.366 -24.620 26.571 1.00 76.69 100 GLU A O 1
ATOM 795 N N . GLN A 1 101 ? 8.180 -23.889 24.617 1.00 81.00 101 GLN A N 1
ATOM 796 C CA . GLN A 1 101 ? 7.684 -22.520 24.782 1.00 81.00 101 GLN A CA 1
ATOM 797 C C . GLN A 1 101 ? 6.150 -22.462 24.696 1.00 81.00 101 GLN A C 1
ATOM 799 O O . GLN A 1 101 ? 5.523 -21.655 25.383 1.00 81.00 101 GLN A O 1
ATOM 804 N N . ARG A 1 102 ? 5.525 -23.335 23.893 1.00 76.81 102 ARG A N 1
ATOM 805 C CA . ARG A 1 102 ? 4.061 -23.485 23.847 1.00 76.81 102 ARG A CA 1
ATOM 806 C C . ARG A 1 102 ? 3.506 -24.083 25.137 1.00 76.81 102 ARG A C 1
ATOM 808 O O . ARG A 1 102 ? 2.534 -23.549 25.661 1.00 76.81 102 ARG A O 1
ATOM 815 N N . ALA A 1 103 ? 4.137 -25.128 25.673 1.00 79.06 103 ALA A N 1
ATOM 816 C CA . ALA A 1 103 ? 3.736 -25.754 26.935 1.00 79.06 103 ALA A CA 1
ATOM 817 C C . ALA A 1 103 ? 3.890 -24.813 28.146 1.00 79.06 103 ALA A C 1
ATOM 819 O O . ALA A 1 103 ? 3.114 -24.878 29.101 1.00 79.06 103 ALA A O 1
ATOM 820 N N . ALA A 1 104 ? 4.853 -23.888 28.109 1.00 79.56 104 ALA A N 1
ATOM 821 C CA . ALA A 1 104 ? 4.980 -22.857 29.136 1.00 79.56 104 ALA A CA 1
ATOM 822 C C . ALA A 1 104 ? 3.765 -21.906 29.162 1.00 79.56 104 ALA A C 1
ATOM 824 O O . ALA A 1 104 ? 3.299 -21.544 30.248 1.00 79.56 104 ALA A O 1
ATOM 825 N N . LEU A 1 105 ? 3.241 -21.546 27.982 1.00 77.56 105 LEU A N 1
ATOM 826 C CA . LEU A 1 105 ? 2.147 -20.585 27.801 1.00 77.56 105 LEU A CA 1
ATOM 827 C C . LEU A 1 105 ? 0.745 -21.201 27.902 1.00 77.56 105 LEU A C 1
ATOM 829 O O . LEU A 1 105 ? -0.158 -20.533 28.402 1.00 77.56 105 LEU A O 1
ATOM 833 N N . ASP A 1 106 ? 0.546 -22.442 27.448 1.00 78.25 106 ASP A N 1
ATOM 834 C CA . ASP A 1 106 ? -0.743 -23.138 27.533 1.00 78.25 106 ASP A CA 1
ATOM 835 C C . ASP A 1 106 ? -0.724 -24.197 28.653 1.00 78.25 106 ASP A C 1
ATOM 837 O O . ASP A 1 106 ? -0.065 -25.234 28.516 1.00 78.25 106 ASP A O 1
ATOM 841 N N . PRO A 1 107 ? -1.476 -23.995 29.754 1.00 75.75 107 PRO A N 1
ATOM 842 C CA . PRO A 1 107 ? -1.566 -24.956 30.850 1.00 75.75 107 PRO A CA 1
ATOM 843 C C . PRO A 1 107 ? -2.020 -26.359 30.426 1.00 75.75 107 PRO A C 1
ATOM 845 O O . PRO A 1 107 ? -1.687 -27.324 31.109 1.00 75.75 107 PRO A O 1
ATOM 848 N N . ARG A 1 108 ? -2.758 -26.493 29.314 1.00 75.94 108 ARG A N 1
ATOM 849 C CA . ARG A 1 108 ? -3.259 -27.785 28.809 1.00 75.94 108 ARG A CA 1
ATOM 850 C C . ARG A 1 108 ? -2.184 -28.619 28.120 1.00 75.94 108 ARG A C 1
ATOM 852 O O . ARG A 1 108 ? -2.302 -29.837 28.069 1.00 75.94 108 ARG A O 1
ATOM 859 N N . LEU A 1 109 ? -1.147 -27.971 27.595 1.00 69.06 109 LEU A N 1
ATOM 860 C CA . LEU A 1 109 ? -0.051 -28.627 26.878 1.00 69.06 109 LEU A CA 1
ATOM 861 C C . LEU A 1 109 ? 1.065 -29.108 27.820 1.00 69.06 109 LEU A C 1
ATOM 863 O O . LEU A 1 109 ? 1.977 -29.799 27.384 1.00 69.06 109 LEU A O 1
ATOM 867 N N . ARG A 1 110 ? 0.992 -28.787 29.120 1.00 69.19 110 ARG A N 1
ATOM 868 C CA . ARG A 1 110 ? 1.990 -29.200 30.125 1.00 69.19 110 ARG A CA 1
ATOM 869 C C . ARG A 1 110 ? 1.960 -30.691 30.453 1.00 69.19 110 ARG A C 1
ATOM 871 O O . ARG A 1 110 ? 2.966 -31.225 30.903 1.00 69.19 110 ARG A O 1
ATOM 878 N N . THR A 1 111 ? 0.812 -31.339 30.280 1.00 71.81 111 THR A N 1
ATOM 879 C CA . THR A 1 111 ? 0.569 -32.731 30.691 1.00 71.81 111 THR A CA 1
ATOM 880 C C . THR A 1 111 ? 0.513 -33.710 29.522 1.00 71.81 111 THR A C 1
ATOM 882 O O . THR A 1 111 ? 0.261 -34.893 29.743 1.00 71.81 111 THR A O 1
ATOM 885 N N . GLN A 1 112 ? 0.734 -33.253 28.286 1.00 66.44 112 GLN A N 1
ATOM 886 C CA . GLN A 1 112 ? 0.777 -34.154 27.137 1.00 66.44 112 GLN A CA 1
ATOM 887 C C . GLN A 1 112 ? 2.093 -34.950 27.122 1.00 66.44 112 GLN A C 1
ATOM 889 O O . GLN A 1 112 ? 3.153 -34.377 27.392 1.00 66.44 112 GLN A O 1
ATOM 894 N N . PRO A 1 113 ? 2.048 -36.262 26.826 1.00 61.00 113 PRO A N 1
ATOM 895 C CA . PRO A 1 113 ? 3.255 -37.058 26.650 1.00 61.00 113 PRO A CA 1
ATOM 896 C C . PRO A 1 113 ? 4.048 -36.516 25.454 1.00 61.00 113 PRO A C 1
ATOM 898 O O . PRO A 1 113 ? 3.474 -36.236 24.404 1.00 61.00 113 PRO A O 1
ATOM 901 N N . LYS A 1 114 ? 5.360 -36.328 25.634 1.00 63.88 114 LYS A N 1
ATOM 902 C CA . LYS A 1 114 ? 6.268 -35.958 24.542 1.00 63.88 114 LYS A CA 1
ATOM 903 C C . LYS A 1 114 ? 6.468 -37.193 23.652 1.00 63.88 114 LYS A C 1
ATOM 905 O O . LYS A 1 114 ? 6.896 -38.221 24.176 1.00 63.88 114 LYS A O 1
ATOM 910 N N . GLU A 1 115 ? 6.133 -37.090 22.367 1.00 58.09 115 GLU A N 1
ATOM 911 C CA . GLU A 1 115 ? 6.570 -38.039 21.324 1.00 58.09 115 GLU A CA 1
ATOM 912 C C . GLU A 1 115 ? 8.018 -37.765 20.901 1.00 58.09 115 GLU A C 1
ATOM 914 O O . GLU A 1 115 ? 8.420 -36.575 20.897 1.00 58.09 115 GLU A O 1
#

pLDDT: mean 83.04, std 10.98, range [56.41, 97.5]

Foldseek 3Di:
DDPVVVVVVVVPDDLPDPVNVVVVVPQDPVNVVVCPDVDWQQPDRDDPVRVVVQVVVLVVLVVVCVVCVVVVHHRDDRDRDRHHVRTHPDDPPDDPDDLVSVCVVDVVSVPDDDD